Protein AF-A0A915EAA8-F1 (afdb_monomer)

Sequence (167 aa):
MNTFEVAILPIHIPSGNVWPLGLSIYERNGVVLYYDSYANHMSDYVHSYIESAINNITAGAHQNPVIIEVSENDLNIQTDGVNCGFHVVLNAESYLLNNGVTFLDHFNIDTERARILEILSGYLPNRNVQYIPRLYEDNDVIDSHPNNVEKPSFLPQLGAKESQEIH

Foldseek 3Di:
DDDDQKDKDWDFDDDPPATFIKIWIDGPVLAIEIGGLQLDDDDPVRVVVVLVVCCVNVVNPRNDRHYDYDGPVQHNHDPDRPCRVVSSVQQVVCCVPPVHRRDDPPDDSVVSVVVVVVVVCVVVPPDPPPPPDPPPPPPPPPDDDDDDDDDDDDDDPDDDDDDDDDD

pLDDT: mean 74.98, std 23.29, range [30.5, 96.81]

Nearest PDB structures (foldseek):
  4lid-assembly1_B  TM=3.517E-01  e=1.745E+00  Sulfolobus spindle-shaped virus 1
  5gkj-assembly1_B  TM=3.741E-01  e=3.995E+00  Thermococcus kodakarensis KOD1
  5g3q-assembly1_A  TM=2.419E-01  e=4.836E+00  Homo sapiens

Secondary structure (DSSP, 8-state):
----SEEEEEEE--BTTB--EEEEEEETTSEEEEE-TT-PPPPHHHHHHHHHHHHHHTTTTTSS-EEEEPPGGGS----SSS-HHHHHHHHHHHHHHTTT--PPTT--HHHHHHHHHHHHHHHSTT-----------------------PPP---------------

Mean predicted aligned error: 13.0 Å

InterPro domains:
  IPR003653 Ulp1 protease family, C-terminal catalytic domain [PF02902] (6-115)
  IPR038765 Papain-like cysteine peptidase superfamily [SSF54001] (8-121)

Organism: NCBI:txid166011

Structure (mmCIF, N/CA/C/O backbone):
data_AF-A0A915EAA8-F1
#
_entry.id   AF-A0A915EAA8-F1
#
loop_
_atom_site.group_PDB
_atom_site.id
_atom_site.type_symbol
_atom_site.label_atom_id
_atom_site.label_alt_id
_atom_site.label_comp_id
_atom_site.label_asym_id
_atom_site.label_entity_id
_atom_site.label_seq_id
_atom_site.pdbx_PDB_ins_code
_atom_site.Cartn_x
_atom_site.Cartn_y
_atom_site.Cartn_z
_atom_site.occupancy
_atom_site.B_iso_or_equiv
_atom_site.auth_seq_id
_atom_site.auth_comp_id
_atom_site.auth_asym_id
_atom_site.auth_atom_id
_atom_site.pdbx_PDB_model_num
ATOM 1 N N . MET A 1 1 ? -22.590 11.632 9.817 1.00 53.22 1 MET A N 1
ATOM 2 C CA . MET A 1 1 ? -21.714 10.473 10.092 1.00 53.22 1 MET A CA 1
ATOM 3 C C . MET A 1 1 ? -21.180 9.998 8.758 1.00 53.22 1 MET A C 1
ATOM 5 O O . MET A 1 1 ? -21.987 9.827 7.853 1.00 53.22 1 MET A O 1
ATOM 9 N N . ASN A 1 2 ? -19.862 9.879 8.609 1.00 57.34 2 ASN A N 1
ATOM 10 C CA . ASN A 1 2 ? -19.259 9.444 7.350 1.00 57.34 2 ASN A CA 1
ATOM 11 C C . ASN A 1 2 ? -19.582 7.960 7.103 1.00 57.34 2 ASN A C 1
ATOM 13 O O . ASN A 1 2 ? -19.504 7.147 8.020 1.00 57.34 2 ASN A O 1
ATOM 17 N N . THR A 1 3 ? -20.019 7.624 5.887 1.00 76.06 3 THR A N 1
ATOM 18 C CA . THR A 1 3 ? -20.659 6.339 5.541 1.00 76.06 3 THR A CA 1
ATOM 19 C C . THR A 1 3 ? -19.749 5.369 4.780 1.00 76.06 3 THR A C 1
ATOM 21 O O . THR A 1 3 ? -20.248 4.469 4.112 1.00 76.06 3 THR A O 1
ATOM 24 N N . PHE A 1 4 ? -18.423 5.498 4.871 1.00 84.69 4 PHE A N 1
ATOM 25 C CA . PHE A 1 4 ? -17.483 4.620 4.155 1.00 84.69 4 PHE A CA 1
ATOM 26 C C . PHE A 1 4 ? -17.131 3.367 4.974 1.00 84.69 4 PHE A C 1
ATOM 28 O O . PHE A 1 4 ? -17.093 3.425 6.206 1.00 84.69 4 PHE A O 1
ATOM 35 N N . GLU A 1 5 ? -16.946 2.223 4.319 1.00 86.94 5 GLU A N 1
ATOM 36 C CA . GLU A 1 5 ? -16.491 0.975 4.962 1.00 86.94 5 GLU A CA 1
ATOM 37 C C . GLU A 1 5 ? -14.966 0.928 5.073 1.00 86.94 5 GLU A C 1
ATOM 39 O O . GLU A 1 5 ? -14.430 0.474 6.083 1.00 86.94 5 GLU A O 1
ATOM 44 N N . VAL A 1 6 ? -14.296 1.474 4.057 1.00 92.44 6 VAL A N 1
ATOM 45 C CA . VAL A 1 6 ? -12.844 1.543 3.930 1.00 92.44 6 VAL A CA 1
ATOM 46 C C . VAL A 1 6 ? -12.448 2.942 3.456 1.00 92.44 6 VAL A C 1
ATOM 48 O O . VAL A 1 6 ? -13.144 3.533 2.626 1.00 92.44 6 VAL A O 1
ATOM 51 N N . ALA A 1 7 ? -11.343 3.476 3.974 1.00 92.94 7 ALA A N 1
ATOM 52 C CA . ALA A 1 7 ? -10.686 4.672 3.454 1.00 92.94 7 ALA A CA 1
ATOM 53 C C . ALA A 1 7 ? -9.267 4.328 2.985 1.00 92.94 7 ALA A C 1
ATOM 55 O O . ALA A 1 7 ? -8.496 3.715 3.718 1.00 92.94 7 ALA A O 1
ATOM 56 N N . ILE A 1 8 ? -8.930 4.739 1.762 1.00 94.94 8 ILE A N 1
ATOM 57 C CA . ILE A 1 8 ? -7.633 4.490 1.123 1.00 94.94 8 ILE A CA 1
ATOM 58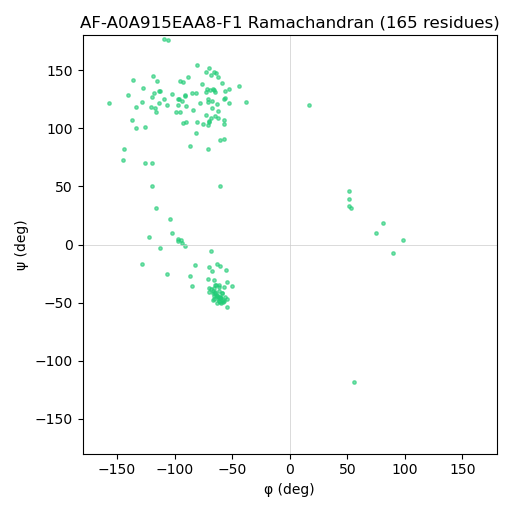 C C . ILE A 1 8 ? -6.854 5.802 1.120 1.00 94.94 8 ILE A C 1
ATOM 60 O O . ILE A 1 8 ? -7.318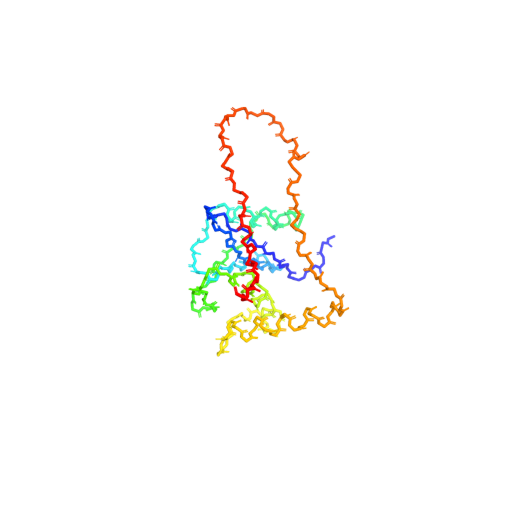 6.802 0.571 1.00 94.94 8 ILE A O 1
ATOM 64 N N . LEU A 1 9 ? -5.688 5.799 1.756 1.00 93.94 9 LEU A N 1
ATOM 65 C CA . LEU A 1 9 ? -4.892 6.984 2.041 1.00 93.94 9 LEU A CA 1
ATOM 66 C C . LEU A 1 9 ? -3.473 6.781 1.500 1.00 93.94 9 LEU A C 1
ATOM 68 O O . LEU A 1 9 ? -2.678 6.090 2.133 1.00 93.94 9 LEU A O 1
ATOM 72 N N . PRO A 1 10 ? -3.122 7.350 0.335 1.00 93.31 10 PRO A N 1
ATOM 73 C CA . PRO A 1 10 ? -1.729 7.392 -0.086 1.00 93.31 10 PRO A CA 1
ATOM 74 C C . PRO A 1 10 ? -0.937 8.266 0.890 1.00 93.31 10 PRO A C 1
ATOM 76 O O . PRO A 1 10 ? -1.347 9.384 1.209 1.00 93.31 10 PRO A O 1
ATOM 79 N N . ILE A 1 11 ? 0.196 7.754 1.359 1.00 90.44 11 ILE A N 1
ATOM 80 C CA . ILE A 1 11 ? 1.049 8.418 2.339 1.00 90.44 11 ILE A CA 1
ATOM 81 C C . ILE A 1 11 ? 2.360 8.803 1.680 1.00 90.44 11 ILE A C 1
ATOM 83 O O . ILE A 1 11 ? 3.016 7.997 1.027 1.00 90.44 11 ILE A O 1
ATOM 87 N N . HIS A 1 12 ? 2.761 10.046 1.886 1.00 85.56 12 HIS A N 1
ATOM 88 C CA . HIS A 1 12 ? 4.064 10.518 1.468 1.00 85.56 12 HIS A CA 1
ATOM 89 C C . HIS A 1 12 ? 5.074 10.300 2.594 1.00 85.56 12 HIS A C 1
ATOM 91 O O . HIS A 1 12 ? 4.908 10.847 3.685 1.00 85.56 12 HIS A O 1
ATOM 97 N N . ILE A 1 13 ? 6.107 9.499 2.336 1.00 82.88 13 ILE A N 1
ATOM 98 C CA . ILE A 1 13 ? 7.123 9.140 3.325 1.00 82.88 13 ILE A CA 1
ATOM 99 C C . ILE A 1 13 ? 8.310 10.102 3.152 1.00 82.88 13 ILE A C 1
ATOM 101 O O . ILE A 1 13 ? 8.975 10.070 2.114 1.00 82.88 13 ILE A O 1
ATOM 105 N N . PRO A 1 14 ? 8.611 10.976 4.128 1.00 73.44 14 PRO A N 1
ATOM 106 C CA . PRO A 1 14 ? 9.747 11.886 4.012 1.00 73.44 14 PRO A CA 1
ATOM 107 C C . PRO A 1 14 ? 11.066 11.100 4.051 1.00 73.44 14 PRO A C 1
ATOM 109 O O . PRO A 1 14 ? 11.371 10.472 5.063 1.00 73.44 14 PRO A O 1
ATOM 112 N N . SER A 1 15 ? 11.864 11.136 2.977 1.00 67.00 15 SER A N 1
ATOM 113 C CA . SER A 1 15 ? 13.146 10.412 2.910 1.00 67.00 15 SER A CA 1
ATOM 114 C C . SER A 1 15 ? 14.226 11.166 2.118 1.00 67.00 15 SER A C 1
ATOM 116 O O . SER A 1 15 ? 14.617 10.805 1.008 1.00 67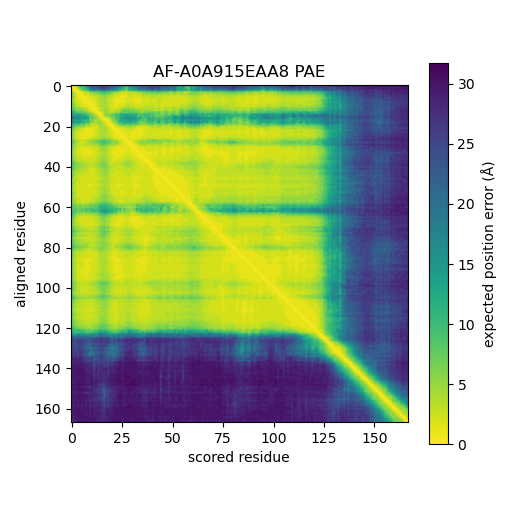.00 15 SER A O 1
ATOM 118 N N . GLY A 1 16 ? 14.766 12.241 2.697 1.00 70.69 16 GLY A N 1
ATOM 119 C CA . GLY A 1 16 ? 15.870 12.990 2.083 1.00 70.69 16 GLY A CA 1
ATOM 120 C C . GLY A 1 16 ? 15.538 13.476 0.663 1.00 70.69 16 GLY A C 1
ATOM 121 O O . GLY A 1 16 ? 14.614 14.261 0.484 1.00 70.69 16 GLY A O 1
ATOM 122 N N . ASN A 1 17 ? 16.296 13.013 -0.340 1.00 60.47 17 ASN A N 1
ATOM 123 C CA . ASN A 1 17 ? 16.106 13.377 -1.756 1.00 60.47 17 ASN A CA 1
ATOM 124 C C . ASN A 1 17 ? 15.164 12.433 -2.524 1.00 60.47 17 ASN A C 1
ATOM 126 O O . ASN A 1 17 ? 14.958 12.622 -3.724 1.00 60.47 17 ASN A O 1
ATOM 130 N N . VAL A 1 18 ? 14.638 11.397 -1.869 1.00 62.97 18 VAL A N 1
ATOM 131 C CA . VAL A 1 18 ? 13.693 10.445 -2.454 1.00 62.97 18 VAL A CA 1
ATOM 132 C C . VAL A 1 18 ? 12.371 10.584 -1.712 1.00 62.97 18 VAL A C 1
ATOM 134 O O . VAL A 1 18 ? 12.325 10.757 -0.499 1.00 62.97 18 VAL A O 1
ATOM 137 N N . TRP A 1 19 ? 11.275 10.510 -2.451 1.00 66.75 19 TRP A N 1
ATOM 138 C CA . TRP A 1 19 ? 9.941 10.732 -1.908 1.00 66.75 19 TRP A CA 1
ATOM 139 C C . TRP A 1 19 ? 9.096 9.470 -2.096 1.00 66.75 19 TRP A C 1
ATOM 141 O O . TRP A 1 19 ? 8.237 9.442 -2.981 1.00 66.75 19 TRP A O 1
ATOM 151 N N . PRO A 1 20 ? 9.395 8.381 -1.359 1.00 81.50 20 PRO A N 1
ATOM 152 C CA . PRO A 1 20 ? 8.630 7.155 -1.483 1.00 81.50 20 PRO A CA 1
ATOM 153 C C . PRO A 1 20 ? 7.173 7.382 -1.076 1.00 81.50 20 PRO A C 1
ATOM 155 O O . PRO A 1 20 ? 6.859 8.154 -0.165 1.00 81.50 20 PRO A O 1
ATOM 158 N N . LEU A 1 21 ? 6.278 6.698 -1.780 1.00 86.88 21 LEU A N 1
ATOM 159 C CA . LEU A 1 21 ? 4.864 6.647 -1.450 1.00 86.88 21 LEU A CA 1
ATOM 160 C C . LEU A 1 21 ? 4.562 5.317 -0.763 1.00 86.88 21 LEU A C 1
ATOM 162 O O . LEU A 1 21 ? 4.910 4.260 -1.284 1.00 86.88 21 LEU A O 1
ATOM 166 N N . GLY A 1 22 ? 3.898 5.395 0.384 1.00 92.38 22 GLY A N 1
ATOM 167 C CA . GLY A 1 22 ? 3.256 4.272 1.053 1.00 92.38 22 GLY A CA 1
ATOM 168 C C . GLY A 1 22 ? 1.739 4.337 0.896 1.00 92.38 22 GLY A C 1
ATOM 169 O O . GLY A 1 22 ? 1.181 5.299 0.357 1.00 92.38 22 GLY A O 1
ATOM 170 N N . LEU A 1 23 ? 1.054 3.315 1.392 1.00 96.50 23 LEU A N 1
ATOM 171 C CA . LEU A 1 23 ? -0.400 3.260 1.433 1.00 96.50 23 LEU A CA 1
ATOM 172 C C . LEU A 1 23 ? -0.871 2.938 2.847 1.00 96.50 23 LEU A C 1
ATOM 174 O O . LEU A 1 23 ? -0.385 2.001 3.467 1.00 96.50 23 LEU A O 1
ATOM 178 N N . SER A 1 24 ? -1.878 3.662 3.319 1.00 96.50 24 SER A N 1
ATOM 179 C CA . SER A 1 24 ? -2.662 3.282 4.488 1.00 96.50 24 SER A CA 1
ATOM 180 C C . SER A 1 24 ? -4.087 2.954 4.077 1.00 96.50 24 SER A C 1
ATOM 182 O O . SER A 1 24 ? -4.731 3.723 3.362 1.00 96.50 24 SER A O 1
ATOM 184 N N . ILE A 1 25 ? -4.596 1.823 4.550 1.00 96.31 25 ILE A N 1
ATOM 185 C CA . ILE A 1 25 ? -5.987 1.414 4.366 1.00 96.31 25 ILE A CA 1
ATOM 186 C C . ILE A 1 25 ? -6.632 1.350 5.741 1.00 96.31 25 ILE A C 1
ATOM 188 O O . ILE A 1 25 ? -6.243 0.539 6.575 1.00 96.31 25 ILE A O 1
ATOM 192 N N . TYR A 1 26 ? -7.599 2.228 5.984 1.00 94.88 26 TYR A N 1
ATOM 193 C CA . TYR A 1 26 ? -8.376 2.246 7.214 1.00 94.88 26 TYR A CA 1
ATOM 194 C C . TYR A 1 26 ? -9.690 1.503 7.031 1.00 94.88 26 TYR A C 1
ATOM 196 O O . TYR A 1 26 ? -10.494 1.852 6.166 1.00 94.88 26 TYR A O 1
ATOM 204 N N . GLU A 1 27 ? -9.922 0.525 7.893 1.00 92.31 27 GLU A N 1
ATOM 205 C CA . GLU A 1 27 ? -11.167 -0.214 8.011 1.00 92.31 27 GLU A CA 1
ATOM 206 C C . GLU A 1 27 ? -12.043 0.402 9.109 1.00 92.31 27 GLU A C 1
ATOM 208 O O . GLU A 1 27 ? -11.574 0.766 10.189 1.00 92.31 27 GLU A O 1
ATOM 213 N N . ARG A 1 28 ? -13.361 0.471 8.883 1.00 84.62 28 ARG A N 1
ATOM 214 C CA . ARG A 1 28 ? -14.320 1.038 9.856 1.00 84.62 28 ARG A CA 1
ATOM 215 C C . ARG A 1 28 ? -14.260 0.380 11.248 1.00 84.62 28 ARG A C 1
ATOM 217 O O . ARG A 1 28 ? -14.686 0.979 12.231 1.00 84.62 28 ARG A O 1
ATOM 224 N N . ASN A 1 29 ? -13.748 -0.844 11.352 1.00 85.00 29 ASN A N 1
ATOM 225 C CA . ASN A 1 29 ? -13.549 -1.543 12.627 1.00 85.00 29 ASN A CA 1
ATOM 226 C C . ASN A 1 29 ? -12.455 -0.908 13.519 1.00 85.00 29 ASN A C 1
ATOM 228 O O . ASN A 1 29 ? -12.303 -1.335 14.661 1.00 85.00 29 ASN A O 1
ATOM 232 N N . GLY A 1 30 ? -11.729 0.111 13.041 1.00 87.81 30 GLY A N 1
ATOM 233 C CA . GLY A 1 30 ? -10.666 0.775 13.795 1.00 87.81 30 GLY A CA 1
ATOM 234 C C . GLY A 1 30 ? -9.255 0.288 13.461 1.00 87.81 30 GLY A C 1
ATOM 235 O O . GLY A 1 30 ? -8.312 0.742 14.107 1.00 87.81 30 GLY A O 1
ATOM 236 N N . VAL A 1 31 ? -9.101 -0.614 12.490 1.00 93.50 31 VAL A N 1
ATOM 237 C CA . VAL A 1 31 ? -7.803 -1.132 12.044 1.00 93.50 31 VAL A CA 1
ATOM 238 C C . VAL A 1 31 ? -7.282 -0.299 10.878 1.00 93.50 31 VAL A C 1
ATOM 240 O O . VAL A 1 31 ? -8.034 0.090 9.985 1.00 93.50 31 VAL A O 1
ATOM 243 N N . VAL A 1 32 ? -5.980 -0.027 10.881 1.00 96.12 32 VAL A N 1
ATOM 244 C CA . VAL A 1 32 ? -5.260 0.543 9.744 1.00 96.12 32 VAL A CA 1
ATOM 245 C C . VAL A 1 32 ? -4.170 -0.423 9.317 1.00 96.12 32 VAL A C 1
ATOM 247 O O . VAL A 1 32 ? -3.327 -0.803 10.123 1.00 96.12 32 VAL A O 1
ATOM 250 N N . LEU A 1 33 ? -4.151 -0.767 8.037 1.00 96.75 33 LEU A N 1
ATOM 251 C CA . LEU A 1 33 ? -3.064 -1.508 7.410 1.00 96.75 33 LEU A CA 1
ATOM 252 C C . LEU A 1 33 ? -2.129 -0.516 6.715 1.00 96.75 33 LEU A C 1
ATOM 254 O O . LEU A 1 33 ? -2.589 0.298 5.911 1.00 96.75 33 LEU A O 1
ATOM 258 N N . TYR A 1 34 ? -0.839 -0.559 7.038 1.00 96.81 34 TYR A N 1
ATOM 259 C CA . TYR A 1 34 ? 0.196 0.276 6.434 1.00 96.81 34 TYR A CA 1
ATOM 260 C C . TYR A 1 34 ? 1.107 -0.556 5.532 1.00 96.81 34 TYR A C 1
ATOM 262 O O . TYR A 1 34 ? 1.699 -1.545 5.962 1.00 96.81 34 TYR A O 1
ATOM 270 N N . TYR A 1 35 ? 1.230 -0.117 4.285 1.00 95.75 35 TYR A N 1
ATOM 271 C CA . TYR A 1 35 ? 2.004 -0.753 3.234 1.00 95.75 35 TYR A CA 1
ATOM 272 C C . TYR A 1 35 ? 3.127 0.192 2.792 1.00 95.75 35 TYR A C 1
ATOM 274 O O . TYR A 1 35 ? 2.861 1.260 2.234 1.00 95.75 35 TYR A O 1
ATOM 282 N N . ASP A 1 36 ? 4.374 -0.229 2.978 1.00 94.12 36 ASP A N 1
ATOM 283 C CA . ASP A 1 36 ? 5.553 0.355 2.334 1.00 94.12 36 ASP A CA 1
ATOM 284 C C . ASP A 1 36 ? 6.128 -0.691 1.377 1.00 94.12 36 ASP A C 1
ATOM 286 O O . ASP A 1 36 ? 6.480 -1.792 1.795 1.00 94.12 36 ASP A O 1
ATOM 290 N N . SER A 1 37 ? 6.231 -0.366 0.088 1.00 92.25 37 SER A N 1
ATOM 291 C CA . SER A 1 37 ? 6.746 -1.292 -0.924 1.00 92.25 37 SER A CA 1
ATOM 292 C C . SER A 1 37 ? 8.209 -1.686 -0.705 1.00 92.25 37 SER A C 1
ATOM 294 O O . SER A 1 37 ? 8.652 -2.675 -1.275 1.00 92.25 37 SER A O 1
ATOM 296 N N . TYR A 1 38 ? 8.961 -0.948 0.110 1.00 91.69 38 TYR A N 1
ATOM 297 C CA . TYR A 1 38 ? 10.321 -1.306 0.514 1.00 91.69 38 TYR A CA 1
ATOM 298 C C . TYR A 1 38 ? 10.386 -2.080 1.839 1.00 91.69 38 TYR A C 1
ATOM 300 O O . TYR A 1 38 ? 11.485 -2.381 2.296 1.00 91.69 38 TYR A O 1
ATOM 308 N N . ALA A 1 39 ? 9.241 -2.366 2.469 1.00 90.69 39 ALA A N 1
ATOM 309 C CA . ALA A 1 39 ? 9.148 -2.993 3.789 1.00 90.69 39 ALA A CA 1
ATOM 310 C C . ALA A 1 39 ? 9.998 -2.296 4.871 1.00 90.69 39 ALA A C 1
ATOM 312 O O . ALA A 1 39 ? 10.513 -2.943 5.785 1.00 90.69 39 ALA A O 1
ATOM 313 N N . ASN A 1 40 ? 10.156 -0.969 4.788 1.00 88.25 40 ASN A N 1
ATOM 314 C CA . ASN A 1 40 ? 10.774 -0.236 5.886 1.00 88.25 40 ASN A CA 1
ATOM 315 C C . ASN A 1 40 ? 9.808 -0.164 7.064 1.00 88.25 40 ASN A C 1
ATOM 317 O O . ASN A 1 40 ? 8.594 -0.035 6.889 1.00 88.25 40 ASN A O 1
ATOM 321 N N . HIS A 1 41 ? 10.378 -0.139 8.264 1.00 88.50 41 HIS A N 1
ATOM 322 C CA . HIS A 1 41 ? 9.618 0.203 9.454 1.00 88.50 41 HIS A CA 1
ATOM 323 C C . HIS A 1 41 ? 9.010 1.596 9.334 1.00 88.50 41 HIS A C 1
ATOM 325 O O . HIS A 1 41 ? 9.651 2.545 8.862 1.00 88.50 41 HIS A O 1
ATOM 331 N N . MET A 1 42 ? 7.769 1.717 9.791 1.00 91.56 42 MET A N 1
ATOM 332 C CA . MET A 1 42 ? 7.066 2.984 9.811 1.00 91.56 42 MET A CA 1
ATOM 333 C C . MET A 1 42 ? 7.754 3.927 10.800 1.00 91.56 42 MET A C 1
ATOM 335 O O . MET A 1 42 ? 8.082 3.561 11.927 1.00 91.56 42 MET A O 1
ATOM 339 N N . SER A 1 43 ? 7.972 5.172 10.382 1.00 90.62 43 SER A N 1
ATOM 340 C CA . SER A 1 43 ? 8.484 6.202 11.288 1.00 90.62 43 SER A CA 1
ATOM 341 C C . SER A 1 43 ? 7.370 6.781 12.162 1.00 90.62 43 SER A C 1
ATOM 343 O O . SER A 1 43 ? 6.215 6.852 11.737 1.00 90.62 43 SER A O 1
ATOM 345 N N . ASP A 1 44 ? 7.728 7.310 13.335 1.00 91.00 44 ASP A N 1
ATOM 346 C CA . ASP A 1 44 ? 6.794 8.015 14.231 1.00 91.00 44 ASP A CA 1
ATOM 347 C C . ASP A 1 44 ? 6.062 9.173 13.532 1.00 91.00 44 ASP A C 1
ATOM 349 O O . ASP A 1 44 ? 4.904 9.473 13.832 1.00 91.00 44 ASP A O 1
ATOM 353 N N . TYR A 1 45 ? 6.730 9.819 12.569 1.00 89.25 45 TYR A N 1
ATOM 354 C CA . TYR A 1 45 ? 6.132 10.866 11.744 1.00 89.25 45 TYR A CA 1
ATOM 355 C C . TYR A 1 45 ? 4.980 10.318 10.896 1.00 89.25 45 TYR A C 1
ATOM 357 O O . TYR A 1 45 ? 3.884 10.877 10.907 1.00 89.25 45 TYR A O 1
ATOM 365 N N . VAL A 1 46 ? 5.220 9.214 10.181 1.00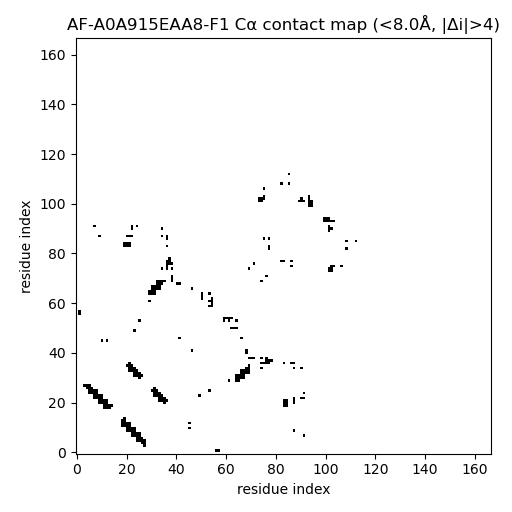 91.06 46 VAL A N 1
ATOM 366 C CA . VAL A 1 46 ? 4.201 8.564 9.348 1.00 91.06 46 VAL A CA 1
ATOM 367 C C . VAL A 1 46 ? 3.053 8.055 10.217 1.00 91.06 46 VAL A C 1
ATOM 369 O O . VAL A 1 46 ? 1.895 8.315 9.893 1.00 91.06 46 VAL A O 1
ATOM 372 N N . HIS A 1 47 ? 3.364 7.430 11.355 1.00 93.12 47 HIS A N 1
ATOM 373 C CA . HIS A 1 47 ? 2.367 6.975 12.324 1.00 93.12 47 HIS A CA 1
ATOM 374 C C . HIS A 1 47 ? 1.446 8.122 12.767 1.00 93.12 47 HIS A C 1
ATOM 376 O O . HIS A 1 47 ? 0.228 8.047 12.606 1.00 93.12 47 HIS A O 1
ATOM 382 N N . SER A 1 48 ? 2.029 9.228 13.239 1.00 91.19 48 SER A N 1
ATOM 383 C CA . SER A 1 48 ? 1.278 10.403 13.705 1.00 91.19 48 SER A CA 1
ATOM 384 C C . SER A 1 48 ? 0.420 11.026 12.597 1.00 91.19 48 SER A C 1
ATOM 386 O O . SER A 1 48 ? -0.690 11.506 12.845 1.00 91.19 48 SER A O 1
ATOM 388 N N . TYR A 1 49 ? 0.919 11.023 11.356 1.00 91.31 49 TYR A N 1
ATOM 389 C CA . TYR A 1 49 ? 0.184 11.532 10.202 1.00 91.31 49 TYR A CA 1
ATOM 390 C C . TYR A 1 49 ? -1.052 10.680 9.897 1.00 91.31 49 TYR A C 1
ATOM 392 O O . TYR A 1 49 ? -2.140 11.222 9.688 1.00 91.31 49 TYR A O 1
ATOM 400 N N . ILE A 1 50 ? -0.904 9.353 9.925 1.00 93.44 50 ILE A N 1
ATOM 401 C CA . ILE A 1 50 ? -2.008 8.410 9.736 1.00 93.44 50 ILE A CA 1
ATOM 402 C C . ILE A 1 50 ? -3.060 8.608 10.831 1.00 93.44 50 ILE A C 1
ATOM 404 O O . ILE A 1 50 ? -4.233 8.794 10.511 1.00 93.44 50 ILE A O 1
ATOM 408 N N . GLU A 1 51 ? -2.664 8.647 12.106 1.00 92.50 51 GLU A N 1
ATOM 409 C CA . GLU A 1 51 ? -3.596 8.878 13.219 1.00 92.50 51 GLU A CA 1
ATOM 410 C C . GLU A 1 51 ? -4.373 10.187 13.055 1.00 92.50 51 GLU A C 1
ATOM 412 O O . GLU A 1 51 ? -5.595 10.216 13.212 1.00 92.50 51 GLU A O 1
ATOM 417 N N . SER A 1 52 ? -3.687 11.271 12.683 1.00 91.31 52 SER A N 1
ATOM 418 C CA . SER A 1 52 ? -4.324 12.562 12.417 1.00 91.31 52 SER A CA 1
ATOM 419 C C . SER A 1 52 ? -5.333 12.475 11.267 1.00 91.31 52 SER A C 1
ATOM 421 O O . SER A 1 52 ? -6.466 12.948 11.392 1.00 91.31 52 SER A O 1
ATOM 423 N N . ALA A 1 53 ? -4.968 11.817 10.162 1.00 91.50 53 ALA A N 1
ATOM 424 C CA . ALA A 1 53 ? -5.854 11.622 9.020 1.00 91.50 53 ALA A CA 1
ATOM 425 C C . ALA A 1 53 ? -7.111 10.824 9.403 1.00 91.50 53 ALA A C 1
ATOM 427 O O . ALA A 1 53 ? -8.225 11.245 9.081 1.00 91.50 53 ALA A O 1
ATOM 428 N N . ILE A 1 54 ? -6.963 9.723 10.147 1.00 91.62 54 ILE A N 1
ATOM 429 C CA . ILE A 1 54 ? -8.101 8.914 10.608 1.00 91.62 54 ILE A CA 1
ATOM 430 C C . ILE A 1 54 ? -8.975 9.700 11.576 1.00 91.62 54 ILE A C 1
ATOM 432 O O . ILE A 1 54 ? -10.200 9.687 11.441 1.00 91.62 54 ILE A O 1
ATOM 436 N N . ASN A 1 55 ? -8.380 10.448 12.499 1.00 89.62 55 ASN A N 1
ATOM 437 C CA . ASN A 1 55 ? -9.123 11.307 13.413 1.00 89.62 55 ASN A CA 1
ATOM 438 C C . ASN A 1 55 ? -9.963 12.349 12.673 1.00 89.62 55 ASN A C 1
ATOM 440 O O . ASN A 1 55 ? -11.138 12.534 12.997 1.00 89.62 55 ASN A O 1
ATOM 444 N N . ASN A 1 56 ? -9.412 12.962 11.628 1.00 88.94 56 ASN A N 1
ATOM 445 C CA . ASN A 1 56 ? -10.142 13.917 10.799 1.00 88.94 56 ASN A CA 1
ATOM 446 C C . ASN A 1 56 ? -11.291 13.246 10.033 1.00 88.94 56 ASN A C 1
ATOM 448 O O . ASN A 1 56 ? -12.424 13.729 10.047 1.00 88.94 56 ASN A O 1
ATOM 452 N N . ILE A 1 57 ? -11.029 12.100 9.403 1.00 88.25 57 ILE A N 1
ATOM 453 C CA . ILE A 1 57 ? -12.014 11.397 8.572 1.00 88.25 57 ILE A CA 1
ATOM 454 C C . ILE A 1 57 ? -13.121 10.759 9.425 1.00 88.25 57 ILE A C 1
ATOM 456 O O . ILE A 1 57 ? -14.264 10.644 8.980 1.00 88.25 57 ILE A O 1
ATOM 460 N N . THR A 1 58 ? -12.830 10.370 10.662 1.00 86.88 58 THR A N 1
ATOM 461 C CA . THR A 1 58 ? -13.805 9.754 11.577 1.00 86.88 58 THR A CA 1
ATOM 462 C C . THR A 1 58 ? -14.480 10.762 12.508 1.00 86.88 58 THR A C 1
ATOM 464 O O . THR A 1 58 ? -15.277 10.364 13.357 1.00 86.88 58 THR A O 1
ATOM 467 N N . ALA A 1 59 ? -14.193 12.062 12.356 1.00 85.00 59 ALA A N 1
ATOM 468 C CA . ALA A 1 59 ? -14.643 13.120 13.263 1.00 85.00 59 ALA A CA 1
ATOM 469 C C . ALA A 1 59 ? -14.319 12.816 14.742 1.00 85.00 59 ALA A C 1
ATOM 471 O O . ALA A 1 59 ? -15.126 13.065 15.637 1.00 85.00 59 ALA A O 1
ATOM 472 N N . GLY A 1 60 ? -13.142 12.236 14.988 1.00 77.62 60 GLY A N 1
ATOM 473 C CA . GLY A 1 60 ? -12.649 11.886 16.318 1.00 77.62 60 GLY A CA 1
ATOM 474 C C . GLY A 1 60 ? -13.298 10.653 16.951 1.00 77.62 60 GLY A C 1
ATOM 475 O O . GLY A 1 60 ? -13.066 10.406 18.131 1.00 77.62 60 GLY A O 1
ATOM 476 N N . ALA A 1 61 ? -14.093 9.867 16.216 1.00 78.12 61 ALA A N 1
ATOM 477 C CA . ALA A 1 61 ? -14.688 8.638 16.749 1.00 78.12 61 ALA A CA 1
ATOM 478 C C . ALA A 1 61 ? -13.647 7.539 17.045 1.00 78.12 61 ALA A C 1
ATOM 480 O O . ALA A 1 61 ? -13.899 6.668 17.874 1.00 78.12 61 ALA A O 1
ATOM 481 N N . HIS A 1 62 ? -12.476 7.594 16.401 1.00 74.75 62 HIS A N 1
ATOM 482 C CA . HIS A 1 62 ? -11.405 6.607 16.546 1.00 74.75 62 HIS A CA 1
ATOM 483 C C . HIS A 1 62 ? -10.079 7.273 16.922 1.00 74.75 62 HIS A C 1
ATOM 485 O O . HIS A 1 62 ? -9.153 7.296 16.123 1.00 74.75 62 HIS A O 1
ATOM 491 N N . GLN A 1 63 ? -9.994 7.782 18.158 1.00 71.00 63 GLN A N 1
ATOM 492 C CA . GLN A 1 63 ? -8.832 8.544 18.645 1.00 71.00 63 GLN A CA 1
ATOM 493 C C . GLN A 1 63 ? -7.504 7.782 18.641 1.00 71.00 63 GLN A C 1
ATOM 495 O O . GLN A 1 63 ? -6.466 8.428 18.651 1.00 71.00 63 GLN A O 1
ATOM 500 N N . ASN A 1 64 ? -7.538 6.448 18.585 1.00 81.06 64 ASN A N 1
ATOM 501 C CA . ASN A 1 64 ? -6.355 5.591 18.551 1.00 81.06 64 ASN A CA 1
ATOM 502 C C . ASN A 1 64 ? -6.639 4.379 17.642 1.00 81.06 64 ASN A C 1
ATOM 504 O O . ASN A 1 64 ? -7.088 3.341 18.145 1.00 81.06 64 ASN A O 1
ATOM 508 N N . PRO A 1 65 ? -6.498 4.502 16.311 1.00 89.19 65 PRO A N 1
ATOM 509 C CA . PRO A 1 65 ? -6.617 3.349 15.430 1.00 89.19 65 PRO A CA 1
ATOM 510 C C . PRO A 1 65 ? -5.495 2.342 15.715 1.00 89.19 65 PRO A C 1
ATOM 512 O O . PRO A 1 65 ?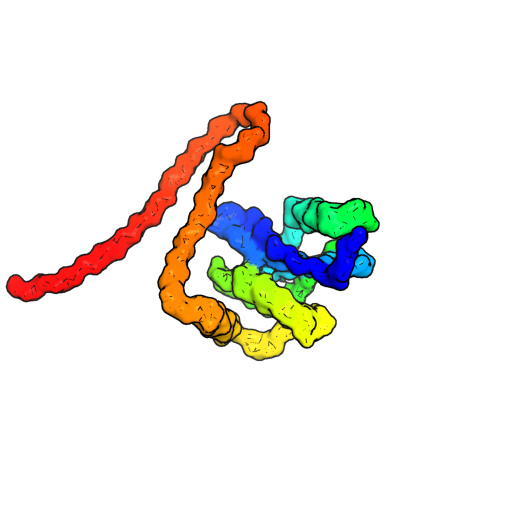 -4.378 2.717 16.062 1.00 89.19 65 PRO A O 1
ATOM 515 N N . VAL A 1 66 ? -5.777 1.052 15.542 1.00 93.19 66 VAL A N 1
ATOM 516 C CA . VAL A 1 66 ? -4.739 0.016 15.612 1.00 93.19 66 VAL A CA 1
ATOM 517 C C . VAL A 1 66 ? -4.018 -0.005 14.271 1.00 93.19 66 VAL A C 1
ATOM 519 O O . VAL A 1 66 ? -4.585 -0.477 13.287 1.00 93.19 66 VAL A O 1
ATOM 522 N N . ILE A 1 67 ? -2.794 0.520 14.226 1.00 95.50 67 ILE A N 1
ATOM 523 C CA . ILE A 1 67 ? -1.978 0.533 13.008 1.00 95.50 67 ILE A CA 1
ATOM 524 C C . ILE A 1 67 ? -1.117 -0.730 12.951 1.00 95.50 67 ILE A C 1
ATOM 526 O O . ILE A 1 67 ? -0.414 -1.064 13.904 1.00 95.50 67 ILE A O 1
ATOM 530 N N . ILE A 1 68 ? -1.189 -1.432 11.826 1.00 95.44 68 ILE A N 1
ATOM 531 C CA . ILE A 1 68 ? -0.480 -2.679 11.556 1.00 95.44 68 ILE A CA 1
ATOM 532 C C . ILE A 1 68 ? 0.404 -2.457 10.331 1.00 95.44 68 ILE A C 1
ATOM 534 O O . ILE A 1 68 ? -0.100 -2.183 9.241 1.00 95.44 68 ILE A O 1
ATOM 538 N N . GLU A 1 69 ? 1.718 -2.591 10.504 1.00 95.62 69 GLU A N 1
ATOM 539 C CA . GLU A 1 69 ? 2.653 -2.694 9.380 1.00 95.62 69 GLU A CA 1
ATOM 540 C C . GLU A 1 69 ? 2.466 -4.050 8.701 1.00 95.62 69 GLU A C 1
ATOM 542 O O . GLU A 1 69 ? 2.532 -5.098 9.351 1.00 95.62 69 GLU A O 1
ATOM 547 N N . VAL A 1 70 ? 2.215 -4.037 7.395 1.00 95.06 70 VAL A N 1
ATOM 548 C CA . VAL A 1 70 ? 2.114 -5.274 6.623 1.00 95.06 70 VAL A CA 1
ATOM 549 C C . VAL A 1 70 ? 3.502 -5.892 6.472 1.00 95.06 70 VAL A C 1
ATOM 551 O O . VAL A 1 70 ? 4.477 -5.205 6.174 1.00 95.06 70 VAL A O 1
ATOM 554 N N . SER A 1 71 ? 3.589 -7.201 6.716 1.00 91.56 71 SER A N 1
ATOM 555 C CA . SER A 1 71 ? 4.850 -7.941 6.677 1.00 91.56 71 SER A CA 1
ATOM 556 C C . SER A 1 71 ? 5.434 -7.980 5.267 1.00 91.56 71 SER A C 1
ATOM 558 O O . SER A 1 71 ? 4.696 -8.083 4.293 1.00 91.56 71 SER A O 1
ATOM 560 N N . GLU A 1 72 ? 6.765 -8.018 5.162 1.00 91.00 72 GLU A N 1
ATOM 561 C CA . GLU A 1 72 ? 7.484 -8.236 3.898 1.00 91.00 72 GLU A CA 1
ATOM 562 C C . GLU A 1 72 ? 6.966 -9.461 3.119 1.00 91.00 72 GLU A C 1
ATOM 564 O O . GLU A 1 72 ? 6.871 -9.420 1.897 1.00 91.00 72 GLU A O 1
ATOM 569 N N . ASN A 1 73 ? 6.561 -10.529 3.820 1.00 88.94 73 ASN A N 1
ATOM 570 C CA . ASN A 1 73 ? 6.035 -11.751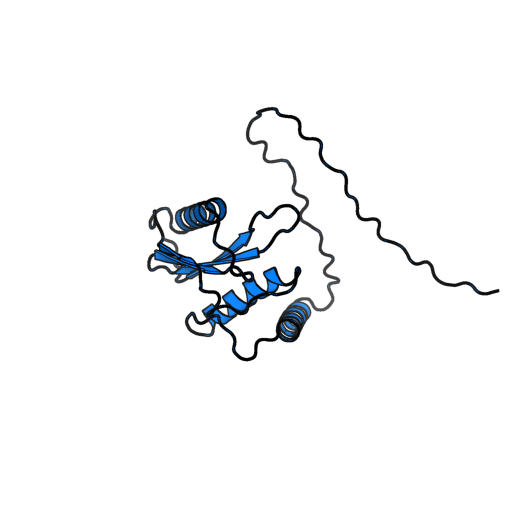 3.196 1.00 88.94 73 ASN A CA 1
ATOM 571 C C . ASN A 1 73 ? 4.654 -11.573 2.549 1.00 88.94 73 ASN A C 1
ATOM 573 O O . ASN A 1 73 ? 4.266 -12.383 1.711 1.00 88.94 73 ASN A O 1
ATOM 577 N N . ASP A 1 74 ? 3.923 -10.534 2.944 1.00 89.12 74 ASP A N 1
ATOM 578 C CA . ASP A 1 74 ? 2.576 -10.230 2.465 1.00 89.12 74 ASP A CA 1
ATOM 579 C C . ASP A 1 74 ? 2.591 -9.084 1.433 1.00 89.12 74 ASP A C 1
ATOM 581 O O . ASP A 1 74 ? 1.540 -8.569 1.050 1.00 89.12 74 ASP A O 1
ATOM 585 N N . LEU A 1 75 ? 3.782 -8.683 0.968 1.00 91.38 75 LEU A N 1
ATOM 586 C CA . LEU A 1 75 ? 3.997 -7.584 0.032 1.00 91.38 75 LEU A CA 1
ATOM 587 C C . LEU A 1 75 ? 4.655 -8.059 -1.263 1.00 91.38 75 LEU A C 1
ATOM 589 O O . LEU A 1 75 ? 5.561 -8.890 -1.280 1.00 91.38 75 LEU A O 1
ATOM 593 N N . ASN A 1 76 ? 4.275 -7.429 -2.372 1.00 93.00 76 ASN A N 1
ATOM 594 C CA . ASN A 1 76 ? 5.112 -7.424 -3.563 1.00 93.00 76 ASN A CA 1
ATOM 595 C C . ASN A 1 76 ? 6.185 -6.336 -3.409 1.00 93.00 76 ASN A C 1
ATOM 597 O O . ASN A 1 76 ? 5.917 -5.160 -3.664 1.00 93.00 76 ASN A O 1
ATOM 601 N N . ILE A 1 77 ? 7.381 -6.729 -2.959 1.00 94.06 77 ILE A N 1
ATOM 602 C CA . ILE A 1 77 ? 8.485 -5.808 -2.650 1.00 94.06 77 ILE A CA 1
ATOM 603 C C . ILE A 1 77 ? 9.011 -5.104 -3.900 1.00 94.06 77 ILE A C 1
ATOM 605 O O . ILE A 1 77 ? 9.280 -5.718 -4.934 1.00 94.06 77 ILE A O 1
ATOM 609 N N . GLN A 1 78 ? 9.185 -3.792 -3.780 1.00 92.75 78 GLN A N 1
ATOM 610 C CA . GLN A 1 78 ? 9.826 -2.955 -4.775 1.00 92.75 78 GLN A CA 1
ATOM 611 C C . GLN A 1 78 ? 11.344 -3.037 -4.636 1.00 92.75 78 GLN A C 1
ATOM 613 O O . GLN A 1 78 ? 11.912 -2.817 -3.568 1.00 92.75 78 GLN A O 1
ATOM 618 N N . THR A 1 79 ? 12.010 -3.276 -5.761 1.00 89.81 79 THR A N 1
ATOM 619 C CA . THR A 1 79 ? 13.476 -3.345 -5.840 1.00 89.81 79 THR A CA 1
ATOM 620 C C . THR A 1 79 ? 14.091 -2.205 -6.655 1.00 89.81 79 THR A C 1
ATOM 622 O O . THR A 1 79 ? 15.311 -2.126 -6.778 1.00 89.81 79 THR A O 1
ATOM 625 N N . ASP A 1 80 ? 13.269 -1.337 -7.248 1.00 86.88 80 ASP A N 1
ATOM 626 C CA . ASP A 1 80 ? 13.692 -0.156 -8.009 1.00 86.88 80 ASP A CA 1
ATOM 627 C C . ASP A 1 80 ? 13.373 1.150 -7.268 1.00 86.88 80 ASP A C 1
ATOM 629 O O . ASP A 1 80 ? 12.786 1.125 -6.197 1.00 86.88 80 ASP A O 1
ATOM 633 N N . GLY A 1 81 ? 13.770 2.301 -7.819 1.00 85.88 81 GLY A N 1
ATOM 634 C CA . GLY A 1 81 ? 13.561 3.618 -7.202 1.00 85.88 81 GLY A CA 1
ATOM 635 C C . GLY A 1 81 ? 12.332 4.397 -7.686 1.00 85.88 81 GLY A C 1
ATOM 636 O O . GLY A 1 81 ? 12.181 5.555 -7.304 1.00 85.88 81 GLY A O 1
ATOM 637 N N . VAL A 1 82 ? 11.502 3.839 -8.575 1.00 87.12 82 VAL A N 1
ATOM 638 C CA . VAL A 1 82 ? 10.568 4.633 -9.401 1.00 87.12 82 VAL A CA 1
ATOM 639 C C . VAL A 1 82 ? 9.120 4.155 -9.361 1.00 87.12 82 VAL A C 1
ATOM 641 O O . VAL A 1 82 ? 8.230 4.913 -9.739 1.00 87.12 82 VAL A O 1
ATOM 644 N N . ASN A 1 83 ? 8.856 2.933 -8.899 1.00 91.12 83 ASN A N 1
ATOM 645 C CA . ASN A 1 83 ? 7.530 2.330 -9.015 1.00 91.12 83 ASN A CA 1
ATOM 646 C C . ASN A 1 83 ? 6.636 2.464 -7.767 1.00 91.12 83 ASN A C 1
ATOM 648 O O . ASN A 1 83 ? 5.509 1.976 -7.795 1.00 91.12 83 ASN A O 1
ATOM 652 N N . CYS A 1 84 ? 7.050 3.178 -6.714 1.00 92.12 84 CYS A N 1
ATOM 653 C CA . CYS A 1 84 ? 6.301 3.222 -5.440 1.00 92.12 84 CYS A CA 1
ATOM 654 C C . CYS A 1 84 ? 4.848 3.694 -5.593 1.00 92.12 84 CYS A C 1
ATOM 656 O O . CYS A 1 84 ? 3.941 3.126 -4.991 1.00 92.12 84 CYS A O 1
ATOM 658 N N . GLY A 1 85 ? 4.587 4.653 -6.488 1.00 92.94 85 GLY A N 1
ATOM 659 C CA . GLY A 1 85 ? 3.221 5.071 -6.816 1.00 92.94 85 GLY A CA 1
ATOM 660 C C . GLY A 1 85 ? 2.375 3.971 -7.472 1.00 92.94 85 GLY A C 1
ATOM 661 O O . GLY A 1 85 ? 1.183 3.874 -7.190 1.00 92.94 85 GLY A O 1
ATOM 662 N N . PHE A 1 86 ? 2.974 3.111 -8.302 1.00 94.50 86 PHE A N 1
ATOM 663 C CA . PHE A 1 86 ? 2.281 1.954 -8.878 1.00 94.50 86 PHE A CA 1
ATOM 664 C C . PHE A 1 86 ? 2.002 0.890 -7.816 1.00 94.50 86 PHE A C 1
ATOM 666 O O . PHE A 1 86 ? 0.891 0.372 -7.781 1.00 94.50 86 PHE A O 1
ATOM 673 N N . HIS A 1 87 ? 2.947 0.622 -6.908 1.00 95.38 87 HIS A N 1
ATOM 674 C CA . HIS A 1 87 ? 2.717 -0.291 -5.782 1.00 95.38 87 HIS A CA 1
ATOM 675 C C . HIS A 1 87 ? 1.554 0.177 -4.891 1.00 95.38 87 HIS A C 1
ATOM 677 O O . HIS A 1 87 ? 0.707 -0.633 -4.526 1.00 95.38 87 HIS A O 1
ATOM 683 N N . VAL A 1 88 ? 1.442 1.481 -4.606 1.00 95.75 88 VAL A N 1
ATOM 684 C CA . VAL A 1 88 ? 0.295 2.045 -3.867 1.00 95.75 88 VAL A CA 1
ATOM 685 C C . VAL A 1 88 ? -1.034 1.756 -4.568 1.00 95.75 88 VAL A C 1
ATOM 687 O O . VAL A 1 88 ? -1.982 1.303 -3.928 1.00 95.75 88 VAL A O 1
ATOM 690 N N . VAL A 1 89 ? -1.117 1.992 -5.880 1.00 94.94 89 VAL A N 1
ATOM 691 C CA . VAL A 1 89 ? -2.350 1.751 -6.648 1.00 94.94 89 VAL A CA 1
ATOM 692 C C . VAL A 1 89 ? -2.685 0.260 -6.708 1.00 94.94 89 VAL A C 1
ATOM 694 O O . VAL A 1 89 ? -3.842 -0.102 -6.521 1.00 94.94 89 VAL A O 1
ATOM 697 N N . LEU A 1 90 ? -1.688 -0.600 -6.915 1.00 95.50 90 LEU A N 1
ATOM 698 C CA . LEU A 1 90 ? -1.877 -2.048 -7.020 1.00 95.50 90 LEU A CA 1
ATOM 699 C C . LEU A 1 90 ? -2.287 -2.673 -5.686 1.00 95.50 90 LEU A C 1
ATOM 701 O O . LEU A 1 90 ? -3.175 -3.524 -5.668 1.00 95.50 90 LEU A O 1
ATOM 705 N N . ASN A 1 91 ? -1.726 -2.210 -4.566 1.00 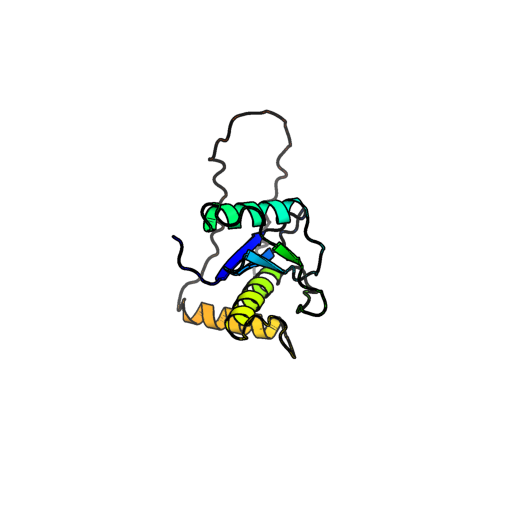95.38 91 ASN A N 1
ATOM 706 C CA . ASN A 1 91 ? -2.164 -2.631 -3.236 1.00 95.38 91 ASN A CA 1
ATOM 707 C C . ASN A 1 91 ? -3.616 -2.213 -2.978 1.00 95.38 91 ASN A C 1
ATOM 709 O O . ASN A 1 91 ? -4.410 -3.022 -2.505 1.00 95.38 91 ASN A O 1
ATOM 713 N N . ALA A 1 92 ? -3.989 -0.980 -3.332 1.00 95.94 92 ALA A N 1
ATOM 714 C CA . ALA A 1 92 ? -5.362 -0.500 -3.202 1.00 95.94 92 ALA A CA 1
ATOM 715 C C . ALA A 1 92 ? -6.348 -1.303 -4.073 1.00 95.94 92 ALA A C 1
ATOM 717 O O . ALA A 1 92 ? -7.394 -1.729 -3.587 1.00 95.94 92 ALA A O 1
ATOM 718 N N . GLU A 1 93 ? -6.014 -1.534 -5.345 1.00 94.56 93 GLU A N 1
ATOM 719 C CA . GLU A 1 93 ? -6.820 -2.332 -6.277 1.00 94.56 93 GLU A CA 1
ATOM 720 C C . GLU A 1 93 ? -6.993 -3.767 -5.765 1.00 94.56 93 GLU A C 1
ATOM 722 O O . GLU A 1 93 ? -8.118 -4.253 -5.654 1.00 94.56 93 GLU A O 1
ATOM 727 N N . SER A 1 94 ? -5.895 -4.420 -5.383 1.00 91.88 94 SER A N 1
ATOM 728 C CA . SER A 1 94 ? -5.901 -5.806 -4.909 1.00 91.88 94 SER A CA 1
ATOM 729 C C . SER A 1 94 ? -6.685 -5.954 -3.613 1.00 91.88 94 SER A C 1
ATOM 731 O O . SER A 1 94 ? -7.533 -6.836 -3.517 1.00 91.88 94 SER A O 1
ATOM 733 N N . TYR A 1 95 ? -6.492 -5.042 -2.654 1.00 94.38 95 TYR A N 1
ATOM 734 C CA . TYR A 1 95 ? -7.258 -5.025 -1.410 1.00 94.38 95 TYR A CA 1
ATOM 735 C C . TYR A 1 95 ? -8.770 -4.995 -1.689 1.00 94.38 95 TYR A C 1
ATOM 737 O O . TYR A 1 95 ? -9.527 -5.782 -1.118 1.00 94.38 95 TYR A O 1
ATOM 745 N N . LEU A 1 96 ? -9.208 -4.116 -2.596 1.00 91.94 96 LEU A N 1
ATOM 746 C CA . LEU A 1 96 ? -10.622 -3.951 -2.935 1.00 91.94 96 LEU A CA 1
ATOM 747 C C . LEU A 1 96 ? -11.203 -5.148 -3.700 1.00 91.94 96 LEU A C 1
ATOM 749 O O . LEU A 1 96 ? -12.364 -5.492 -3.490 1.00 91.94 96 LEU A O 1
ATOM 753 N N . LEU A 1 97 ? -10.430 -5.767 -4.594 1.00 89.75 97 LEU A N 1
ATOM 754 C CA . LEU A 1 97 ? -10.909 -6.863 -5.442 1.00 89.75 97 LEU A CA 1
ATOM 755 C C . LEU A 1 97 ? -10.798 -8.240 -4.776 1.00 89.75 97 LEU A C 1
ATOM 757 O O . LEU A 1 97 ? -11.594 -9.129 -5.079 1.00 89.75 97 LEU A O 1
ATOM 761 N N . ASN A 1 98 ? -9.851 -8.411 -3.853 1.00 89.12 98 ASN A N 1
ATOM 762 C CA . ASN A 1 98 ? -9.466 -9.711 -3.304 1.00 89.12 98 ASN A CA 1
ATOM 763 C C . ASN A 1 98 ? -9.755 -9.830 -1.799 1.00 89.12 98 ASN A C 1
ATOM 765 O O . ASN A 1 98 ? -9.035 -10.524 -1.083 1.00 89.12 98 ASN A O 1
ATOM 769 N N . ASN A 1 99 ? -10.807 -9.167 -1.302 1.00 86.00 99 ASN A N 1
ATOM 770 C CA . ASN A 1 99 ? -11.235 -9.224 0.104 1.00 86.00 99 ASN A CA 1
ATOM 771 C C . ASN A 1 99 ? -10.094 -8.939 1.099 1.00 86.00 99 ASN A C 1
ATOM 773 O O . ASN A 1 99 ? -9.904 -9.669 2.072 1.00 86.00 99 ASN A O 1
ATOM 777 N N . GLY A 1 100 ? -9.312 -7.895 0.830 1.00 86.94 100 GLY A N 1
ATOM 778 C CA . GLY A 1 100 ? -8.212 -7.456 1.684 1.00 86.94 100 GLY A CA 1
ATOM 779 C C . GLY A 1 100 ? -6.852 -8.093 1.389 1.00 86.94 100 GLY A C 1
ATOM 780 O O . GLY A 1 100 ? -5.843 -7.646 1.934 1.00 86.94 100 GLY A O 1
ATOM 781 N N . VAL A 1 101 ? -6.783 -9.092 0.503 1.00 87.75 101 VAL A N 1
ATOM 782 C CA . VAL A 1 101 ? -5.509 -9.692 0.082 1.00 87.75 101 VAL A CA 1
ATOM 783 C C . VAL A 1 101 ? -4.817 -8.783 -0.933 1.00 87.75 101 VAL A C 1
ATOM 785 O O . VAL A 1 101 ? -5.358 -8.488 -1.995 1.00 87.75 101 VAL A O 1
ATOM 788 N N . THR A 1 102 ? -3.600 -8.350 -0.612 1.00 90.12 102 THR A N 1
ATOM 789 C CA . THR A 1 102 ? -2.825 -7.427 -1.462 1.00 90.12 102 THR A CA 1
ATOM 790 C C . THR A 1 102 ? -1.673 -8.093 -2.196 1.00 90.12 102 THR A C 1
ATOM 792 O O . THR A 1 102 ? -1.306 -7.625 -3.267 1.00 90.12 102 THR A O 1
ATOM 795 N N . PHE A 1 103 ? -1.148 -9.202 -1.669 1.00 91.31 103 PHE A 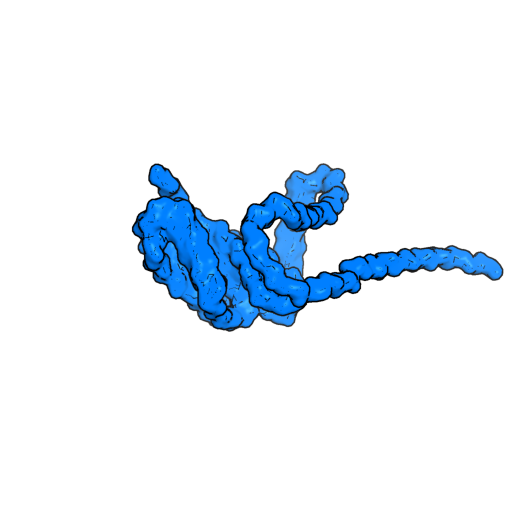N 1
ATOM 796 C CA . PHE A 1 103 ? -0.113 -9.972 -2.340 1.00 91.31 103 PHE A CA 1
ATOM 797 C C . PHE A 1 103 ? -0.633 -10.545 -3.663 1.00 91.31 103 PHE A C 1
ATOM 799 O O . PHE A 1 103 ? -1.596 -11.318 -3.694 1.00 91.31 103 PHE A O 1
ATOM 806 N N . LEU A 1 104 ? 0.034 -10.182 -4.753 1.00 87.50 104 LEU A N 1
ATOM 807 C CA . LEU A 1 104 ? -0.220 -10.698 -6.088 1.00 87.50 104 LEU A CA 1
ATOM 808 C C . LEU A 1 104 ? 0.754 -11.832 -6.396 1.00 87.50 104 LEU A C 1
ATOM 810 O O . LEU A 1 104 ? 1.974 -11.645 -6.417 1.00 87.50 104 LEU A O 1
ATOM 814 N N . ASP A 1 105 ? 0.207 -13.013 -6.664 1.00 84.88 105 ASP A N 1
ATOM 815 C CA . ASP A 1 105 ? 0.988 -14.136 -7.169 1.00 84.88 105 ASP A CA 1
ATOM 816 C C . ASP A 1 105 ? 1.466 -13.852 -8.605 1.00 84.88 105 ASP A C 1
ATOM 818 O O . ASP A 1 105 ? 0.773 -13.197 -9.384 1.00 84.88 105 ASP A O 1
ATOM 822 N N . HIS A 1 106 ? 2.662 -14.329 -8.959 1.00 85.94 106 HIS A N 1
ATOM 823 C CA . HIS A 1 106 ? 3.310 -14.061 -10.254 1.00 85.94 106 HIS A CA 1
ATOM 824 C C . HIS A 1 106 ? 3.427 -12.562 -10.621 1.00 85.94 106 HIS A C 1
ATOM 826 O O . HIS A 1 106 ? 3.410 -12.199 -11.800 1.00 85.94 106 HIS A O 1
ATOM 832 N N . PHE A 1 107 ? 3.568 -11.688 -9.621 1.00 88.44 107 PHE A N 1
ATOM 833 C CA . PHE A 1 107 ? 3.661 -10.241 -9.808 1.00 88.44 107 PHE A CA 1
ATOM 834 C C . PHE A 1 107 ? 4.793 -9.815 -10.753 1.00 88.44 107 PHE A C 1
ATOM 836 O O . PHE A 1 107 ? 5.952 -10.205 -10.596 1.00 88.44 107 PHE A O 1
ATOM 843 N N . ASN A 1 108 ? 4.460 -8.941 -11.705 1.00 89.81 108 ASN A N 1
ATOM 844 C CA . ASN A 1 108 ? 5.414 -8.303 -12.602 1.00 89.81 108 ASN A CA 1
ATOM 845 C C . ASN A 1 108 ? 5.077 -6.812 -12.743 1.00 89.81 108 ASN A C 1
ATOM 847 O O . ASN A 1 108 ? 4.111 -6.441 -13.412 1.00 89.81 108 ASN A O 1
ATOM 851 N N . ILE A 1 109 ? 5.900 -5.956 -12.135 1.00 90.75 109 ILE A N 1
ATOM 852 C CA . ILE A 1 109 ? 5.641 -4.512 -12.078 1.00 90.75 109 ILE A CA 1
ATOM 853 C C . ILE A 1 109 ? 5.590 -3.849 -13.461 1.00 90.75 109 ILE A C 1
ATOM 855 O O . ILE A 1 109 ? 4.785 -2.948 -13.672 1.00 90.75 109 ILE A O 1
ATOM 859 N N . ASP A 1 110 ? 6.392 -4.298 -14.429 1.00 88.62 110 ASP A N 1
ATOM 860 C CA . ASP A 1 110 ? 6.376 -3.724 -15.778 1.00 88.62 110 ASP A CA 1
ATOM 861 C C . ASP A 1 110 ? 5.052 -4.003 -16.500 1.00 88.62 110 ASP A C 1
ATOM 863 O O . ASP A 1 110 ? 4.513 -3.116 -17.167 1.00 88.62 110 ASP A O 1
ATOM 867 N N . THR A 1 111 ? 4.516 -5.213 -16.329 1.00 89.69 111 THR A N 1
ATOM 868 C CA . THR A 1 111 ? 3.229 -5.640 -16.895 1.00 89.69 111 THR A CA 1
ATOM 869 C C . THR A 1 111 ? 2.078 -4.860 -16.269 1.00 89.69 111 THR A C 1
ATOM 871 O O . THR A 1 111 ? 1.260 -4.283 -16.986 1.00 89.69 111 THR A O 1
ATOM 874 N N . GLU A 1 112 ? 2.055 -4.759 -14.939 1.00 92.00 112 GLU A N 1
ATOM 875 C CA . GLU A 1 112 ? 1.022 -4.016 -14.215 1.00 92.00 112 GLU A CA 1
ATOM 876 C C . GLU A 1 112 ? 1.072 -2.515 -14.514 1.00 92.00 112 GLU A C 1
ATOM 878 O O . GLU A 1 112 ? 0.045 -1.882 -14.768 1.00 92.00 112 GLU A O 1
ATOM 883 N N . ARG A 1 113 ? 2.276 -1.940 -14.586 1.00 91.06 113 ARG A N 1
ATOM 884 C CA . ARG A 1 113 ? 2.472 -0.551 -15.003 1.00 91.06 113 ARG A CA 1
ATOM 885 C C . ARG A 1 113 ? 1.944 -0.314 -16.416 1.00 91.06 113 ARG A C 1
ATOM 887 O O . ARG A 1 113 ? 1.256 0.680 -16.639 1.00 91.06 113 ARG A O 1
ATOM 894 N N . ALA A 1 114 ? 2.258 -1.195 -17.368 1.00 85.44 114 ALA A N 1
ATOM 895 C CA . ALA A 1 114 ? 1.768 -1.078 -18.739 1.00 85.44 114 ALA A CA 1
ATOM 896 C C . ALA A 1 114 ? 0.234 -1.131 -18.792 1.00 85.44 114 ALA A C 1
ATOM 898 O O . ALA A 1 114 ? -0.373 -0.262 -19.416 1.00 85.44 114 ALA A O 1
ATOM 899 N N . ARG A 1 115 ? -0.387 -2.068 -18.060 1.00 89.75 115 ARG A N 1
ATOM 900 C CA . ARG A 1 115 ? -1.848 -2.182 -17.927 1.00 89.75 115 ARG A CA 1
ATOM 901 C C . ARG A 1 115 ? -2.474 -0.898 -17.377 1.00 89.75 115 ARG A C 1
ATOM 903 O O . ARG A 1 115 ? -3.428 -0.382 -17.955 1.00 89.75 115 ARG A O 1
ATOM 910 N N . ILE A 1 116 ? -1.934 -0.354 -16.284 1.00 87.50 116 ILE A N 1
ATOM 911 C CA . ILE A 1 116 ? -2.444 0.882 -15.668 1.00 87.50 116 ILE A CA 1
ATOM 912 C C . ILE A 1 116 ? -2.332 2.060 -16.643 1.00 87.50 116 ILE A C 1
ATOM 914 O O . ILE A 1 116 ? -3.285 2.823 -16.808 1.00 87.50 116 ILE A O 1
ATOM 918 N N . LEU A 1 117 ? -1.187 2.213 -17.315 1.00 87.88 117 LEU A N 1
ATOM 919 C CA . LEU A 1 117 ? -0.977 3.292 -18.282 1.00 87.88 117 LEU A CA 1
ATOM 920 C C . LEU A 1 117 ? -1.892 3.160 -19.506 1.00 87.88 117 LEU A C 1
ATOM 922 O O . LEU A 1 117 ? -2.407 4.172 -19.982 1.00 87.88 117 LEU A O 1
ATOM 926 N N . GLU A 1 118 ? -2.141 1.941 -19.988 1.00 85.12 118 GLU A N 1
ATOM 927 C CA . GLU A 1 118 ? -3.089 1.677 -21.072 1.00 85.12 118 GLU A CA 1
ATOM 928 C C . GLU A 1 118 ? -4.507 2.109 -20.677 1.00 85.12 118 GLU A C 1
ATOM 930 O O . GLU A 1 118 ? -5.137 2.885 -21.400 1.00 85.12 118 GLU A O 1
ATOM 935 N N . ILE A 1 119 ? -4.974 1.714 -19.488 1.00 83.62 119 ILE A N 1
ATOM 936 C CA . ILE A 1 119 ? -6.280 2.120 -18.948 1.00 83.62 119 ILE A CA 1
ATOM 937 C C . ILE A 1 119 ? -6.381 3.651 -18.865 1.00 83.62 119 ILE A C 1
ATOM 939 O O . ILE A 1 119 ? -7.346 4.239 -19.358 1.00 83.62 119 ILE A O 1
ATOM 943 N N . LEU A 1 120 ? -5.371 4.317 -18.293 1.00 85.25 120 LEU A N 1
ATOM 944 C CA . LEU A 1 120 ? -5.337 5.779 -18.188 1.00 85.25 120 LEU A CA 1
ATOM 945 C C . LEU A 1 120 ? -5.352 6.458 -19.563 1.00 85.25 120 LEU A C 1
ATOM 947 O O . LEU A 1 120 ? -6.048 7.457 -19.749 1.00 85.25 120 LEU A O 1
ATOM 951 N N . SER A 1 121 ? -4.629 5.904 -20.539 1.00 81.88 121 SER A N 1
ATOM 952 C CA . SER A 1 121 ? -4.622 6.417 -21.912 1.00 81.88 121 SER A CA 1
ATOM 953 C C . SER A 1 121 ? -5.990 6.282 -22.590 1.00 81.88 121 SER A C 1
ATOM 955 O O . SER A 1 121 ? -6.407 7.189 -23.311 1.00 81.88 121 SER A O 1
ATOM 957 N N . GLY A 1 122 ? -6.734 5.213 -22.285 1.00 79.25 122 GLY A N 1
ATOM 958 C CA . GLY A 1 122 ? -8.099 4.995 -22.763 1.00 79.25 122 GLY A CA 1
ATOM 959 C C . GLY A 1 122 ? -9.107 6.014 -22.222 1.00 79.25 122 GLY A C 1
ATOM 960 O O . GLY A 1 122 ? -10.054 6.368 -22.924 1.00 79.25 122 GLY A O 1
ATOM 961 N N . TYR A 1 123 ? -8.884 6.542 -21.014 1.00 76.38 123 TYR A N 1
ATOM 962 C CA . TYR A 1 123 ? -9.684 7.635 -20.440 1.00 76.38 123 TYR A CA 1
ATOM 963 C C . TYR A 1 123 ? -9.266 9.026 -20.922 1.00 76.38 123 TYR A C 1
ATOM 965 O O . TYR A 1 123 ? -10.038 9.980 -20.805 1.00 76.38 123 TYR A O 1
ATOM 973 N N . LEU A 1 124 ? -8.061 9.157 -21.480 1.00 70.31 124 LEU A N 1
ATOM 974 C CA . LEU A 1 124 ? -7.507 10.418 -21.968 1.00 70.31 124 LEU A CA 1
ATOM 975 C C . LEU A 1 124 ? -7.194 10.360 -23.471 1.00 70.31 124 LEU A C 1
ATOM 977 O O . LEU A 1 124 ? -6.094 10.763 -23.871 1.00 70.31 124 LEU A O 1
ATOM 981 N N . PRO A 1 125 ? -8.139 9.917 -24.331 1.00 53.88 125 PRO A N 1
ATOM 982 C CA . PRO A 1 125 ? -7.876 9.828 -25.755 1.00 53.88 125 PRO A CA 1
ATOM 983 C C . PRO A 1 125 ? -7.591 11.244 -26.270 1.00 53.88 125 PRO A C 1
ATOM 985 O O . PRO A 1 125 ? -8.454 12.121 -26.236 1.00 53.88 125 PRO A O 1
ATOM 988 N N . ASN A 1 126 ? -6.358 11.471 -26.728 1.00 53.69 126 ASN A N 1
ATOM 989 C CA . ASN A 1 126 ? -5.847 12.724 -27.306 1.00 53.69 126 ASN A CA 1
ATOM 990 C C . ASN A 1 126 ? -5.403 13.841 -26.347 1.00 53.69 126 ASN A C 1
ATOM 992 O O . ASN A 1 126 ? -5.251 14.981 -26.793 1.00 53.69 126 ASN A O 1
ATOM 996 N N . ARG A 1 127 ? -5.124 13.573 -25.066 1.00 51.03 127 ARG A N 1
ATOM 997 C CA . ARG A 1 127 ? -4.347 14.535 -24.266 1.00 51.03 127 ARG A CA 1
ATOM 998 C C . ARG A 1 127 ? -2.893 14.091 -24.218 1.00 51.03 127 ARG A C 1
ATOM 1000 O O . ARG A 1 127 ? -2.569 13.100 -23.577 1.00 51.03 127 ARG A O 1
ATOM 1007 N N . ASN A 1 128 ? -2.006 14.881 -24.826 1.00 50.81 128 ASN A N 1
ATOM 1008 C CA . ASN A 1 128 ? -0.663 15.043 -24.278 1.00 50.81 128 ASN A CA 1
ATOM 1009 C C . ASN A 1 128 ? -0.868 15.543 -22.846 1.00 50.81 128 ASN A C 1
ATOM 1011 O O . ASN A 1 128 ? -1.055 16.741 -22.630 1.00 50.81 128 ASN A O 1
ATOM 1015 N N . VAL A 1 129 ? -0.959 14.624 -21.883 1.00 48.38 129 VAL A N 1
ATOM 1016 C CA . VAL A 1 129 ? -1.042 14.965 -20.466 1.00 48.38 129 VAL A CA 1
ATOM 1017 C C . VAL A 1 129 ? 0.336 15.479 -20.097 1.00 48.38 129 VAL A C 1
ATOM 1019 O O . VAL A 1 129 ? 1.200 14.746 -19.629 1.00 48.38 129 VAL A O 1
ATOM 1022 N N . GLN A 1 130 ? 0.578 16.748 -20.401 1.00 43.50 130 GLN A N 1
ATOM 1023 C CA . GLN A 1 130 ? 1.737 17.438 -19.892 1.00 43.50 130 GLN A CA 1
ATOM 1024 C C . GLN A 1 130 ? 1.528 17.495 -18.382 1.00 43.50 130 GLN A C 1
ATOM 1026 O O . GLN A 1 130 ? 0.593 18.138 -17.904 1.00 43.50 130 GLN A O 1
ATOM 1031 N N . TYR A 1 131 ? 2.341 16.745 -17.639 1.00 43.59 131 TYR A N 1
ATOM 1032 C CA . TYR A 1 131 ? 2.412 16.900 -16.198 1.00 43.59 131 TYR A CA 1
ATOM 1033 C C . TYR A 1 131 ? 2.783 18.358 -15.930 1.00 43.59 131 TYR A C 1
ATOM 1035 O O . TYR A 1 131 ? 3.901 18.784 -16.218 1.00 43.59 131 TYR A O 1
ATOM 1043 N N . ILE A 1 132 ? 1.815 19.136 -15.455 1.00 42.56 132 ILE A N 1
ATOM 1044 C CA . ILE A 1 132 ? 2.061 20.444 -14.865 1.00 42.56 132 ILE A CA 1
ATOM 1045 C C . ILE A 1 132 ? 2.196 20.142 -13.374 1.00 42.56 132 ILE A C 1
ATOM 1047 O O . ILE A 1 132 ? 1.178 19.839 -12.742 1.00 42.56 132 ILE A O 1
ATOM 1051 N N . PRO A 1 133 ? 3.419 20.144 -12.808 1.00 36.81 133 PRO A N 1
ATOM 1052 C CA . PRO A 1 133 ? 3.570 20.034 -11.369 1.00 36.81 133 PRO A CA 1
ATOM 1053 C C . PRO A 1 133 ? 2.701 21.116 -10.734 1.00 36.81 133 PRO A C 1
ATOM 1055 O O . PRO A 1 133 ? 2.746 22.269 -11.172 1.00 36.81 133 PRO A O 1
ATOM 1058 N N . ARG A 1 134 ? 1.915 20.776 -9.706 1.00 32.50 134 ARG A N 1
ATOM 1059 C CA . ARG A 1 134 ? 1.395 21.833 -8.837 1.00 32.50 134 ARG A CA 1
ATOM 1060 C C . ARG A 1 134 ? 2.623 22.483 -8.219 1.00 32.50 134 ARG A C 1
ATOM 1062 O O . ARG A 1 134 ? 3.322 21.850 -7.433 1.00 32.50 134 ARG A O 1
ATOM 1069 N N . LEU A 1 135 ? 2.928 23.704 -8.647 1.00 32.12 135 LEU A N 1
ATOM 1070 C CA . LEU A 1 135 ? 3.878 24.534 -7.931 1.00 32.12 135 LEU A CA 1
ATOM 1071 C C . LEU A 1 135 ? 3.320 24.655 -6.513 1.00 32.12 135 LEU A C 1
ATOM 1073 O O . LEU A 1 135 ? 2.148 24.994 -6.346 1.00 32.12 135 LEU A O 1
ATOM 1077 N N . TYR A 1 136 ? 4.125 24.304 -5.512 1.00 32.72 136 TYR A N 1
ATOM 1078 C CA . TYR A 1 136 ? 3.853 24.727 -4.147 1.00 32.72 136 TYR A CA 1
ATOM 1079 C C . TYR A 1 136 ? 3.786 26.254 -4.191 1.00 32.72 136 TYR A C 1
ATOM 1081 O O . TYR A 1 136 ? 4.809 26.920 -4.347 1.00 32.72 136 TYR A O 1
ATOM 1089 N N . GLU A 1 137 ? 2.583 26.817 -4.145 1.00 37.00 137 GLU A N 1
ATOM 1090 C CA . GLU A 1 137 ? 2.448 28.212 -3.769 1.00 37.00 137 GLU A CA 1
ATOM 1091 C C . GLU A 1 137 ? 2.781 28.264 -2.276 1.00 37.00 137 GLU A C 1
ATOM 1093 O O . GLU A 1 137 ? 2.004 27.801 -1.445 1.00 37.00 137 GLU A O 1
ATOM 1098 N N . ASP A 1 138 ? 3.975 28.775 -1.962 1.00 37.84 138 ASP A N 1
ATOM 1099 C CA . ASP A 1 138 ? 4.468 29.171 -0.630 1.00 37.84 138 ASP A CA 1
ATOM 1100 C C . ASP A 1 138 ? 3.569 30.291 -0.025 1.00 37.84 138 ASP A C 1
ATOM 1102 O O . ASP A 1 138 ? 4.059 31.341 0.382 1.00 37.84 138 ASP A O 1
ATOM 1106 N N . ASN A 1 139 ? 2.239 30.126 -0.006 1.00 37.75 139 ASN A N 1
ATOM 1107 C CA . ASN A 1 139 ? 1.285 31.166 0.404 1.00 37.75 139 ASN A CA 1
ATOM 1108 C C . ASN A 1 139 ? 0.360 30.788 1.567 1.00 37.75 139 ASN A C 1
ATOM 1110 O O . ASN A 1 139 ? -0.465 31.616 1.951 1.00 37.75 139 ASN A O 1
ATOM 1114 N N . ASP A 1 140 ? 0.550 29.638 2.213 1.00 33.31 140 ASP A N 1
ATOM 1115 C CA . ASP A 1 140 ? 0.087 29.494 3.595 1.00 33.31 140 ASP A CA 1
ATOM 1116 C C . ASP A 1 140 ? 1.187 30.007 4.526 1.00 33.31 140 ASP A C 1
ATOM 1118 O O . ASP A 1 140 ? 2.044 29.276 5.024 1.00 33.31 140 ASP A O 1
ATOM 1122 N N . VAL A 1 141 ? 1.160 31.325 4.731 1.00 33.62 141 VAL A N 1
ATOM 1123 C CA . VAL A 1 141 ? 1.837 31.996 5.840 1.00 33.62 141 VAL A CA 1
ATOM 1124 C C . VAL A 1 141 ? 1.245 31.440 7.137 1.00 33.62 141 VAL A C 1
ATOM 1126 O O . VAL A 1 141 ? 0.268 31.965 7.666 1.00 33.62 141 VAL A O 1
ATOM 1129 N N . ILE A 1 142 ? 1.838 30.367 7.658 1.00 33.50 142 ILE A N 1
ATOM 1130 C CA . ILE A 1 142 ? 1.763 30.051 9.081 1.00 33.50 142 ILE A CA 1
ATOM 1131 C C . ILE A 1 142 ? 2.951 30.752 9.727 1.00 33.50 142 ILE A C 1
ATOM 1133 O O . ILE A 1 142 ? 4.102 30.386 9.521 1.00 33.50 142 ILE A O 1
ATOM 1137 N N . ASP A 1 143 ? 2.596 31.828 10.418 1.00 33.00 143 ASP A N 1
ATOM 1138 C CA . ASP A 1 143 ? 3.315 32.585 11.433 1.00 33.00 143 ASP A CA 1
ATOM 1139 C C . ASP A 1 143 ? 4.841 32.394 11.555 1.00 33.00 143 ASP A C 1
ATOM 1141 O O . ASP A 1 143 ? 5.387 31.339 11.873 1.00 33.00 143 ASP A O 1
ATOM 1145 N N . SER A 1 144 ? 5.513 33.520 11.353 1.00 41.00 144 SER A N 1
ATOM 1146 C CA . SER A 1 144 ? 6.937 33.775 11.501 1.00 41.00 144 SER A CA 1
ATOM 1147 C C . SER A 1 144 ? 7.620 33.071 12.677 1.00 41.00 144 SER A C 1
ATOM 1149 O O . SER A 1 144 ? 7.331 33.395 13.820 1.00 41.00 144 SER A O 1
ATOM 1151 N N . HIS A 1 145 ? 8.658 32.270 12.408 1.00 31.09 145 HIS A N 1
ATOM 1152 C CA . HIS A 1 145 ? 9.873 32.195 13.235 1.00 31.09 145 HIS A CA 1
ATOM 1153 C C . HIS A 1 145 ? 11.105 32.078 12.312 1.00 31.09 145 HIS A C 1
ATOM 1155 O O . HIS A 1 145 ? 11.106 31.253 11.398 1.00 31.09 145 HIS A O 1
ATOM 1161 N N . PRO A 1 146 ? 12.143 32.920 12.482 1.00 37.84 146 PRO A N 1
ATOM 1162 C CA . PRO A 1 146 ? 13.243 33.000 11.535 1.00 37.84 146 PRO A CA 1
ATOM 1163 C C . PRO A 1 146 ? 14.272 31.923 11.862 1.00 37.84 146 PRO A C 1
ATOM 1165 O O . PRO A 1 146 ? 14.718 31.851 13.000 1.00 37.84 146 PRO A O 1
ATOM 1168 N N . ASN A 1 147 ? 14.701 31.140 10.874 1.00 34.72 147 ASN A N 1
ATOM 1169 C CA . ASN A 1 147 ? 16.095 30.713 10.800 1.00 34.72 147 ASN A CA 1
ATOM 1170 C C . ASN A 1 147 ? 16.471 30.341 9.365 1.00 34.72 147 ASN A C 1
ATOM 1172 O O . ASN A 1 147 ? 15.856 29.494 8.725 1.00 34.72 147 ASN A O 1
ATOM 1176 N N . ASN A 1 148 ? 17.493 31.043 8.885 1.00 43.75 148 ASN A N 1
ATOM 1177 C CA . ASN A 1 148 ? 18.107 30.915 7.575 1.00 43.75 148 ASN A CA 1
ATOM 1178 C C . ASN A 1 148 ? 18.510 29.467 7.275 1.00 43.75 148 ASN A C 1
ATOM 1180 O O . ASN A 1 148 ? 19.372 28.917 7.959 1.00 43.75 148 ASN A O 1
ATOM 1184 N N . VAL A 1 149 ? 17.979 28.909 6.191 1.00 37.06 149 VAL A N 1
ATOM 1185 C CA . VAL A 1 149 ? 18.629 27.820 5.457 1.00 37.06 149 VAL A CA 1
ATOM 1186 C C . VAL A 1 149 ? 18.558 28.181 3.976 1.00 37.06 149 VAL A C 1
ATOM 1188 O O . VAL A 1 149 ? 17.476 28.393 3.429 1.00 37.06 149 VAL A O 1
ATOM 1191 N N . GLU A 1 150 ? 19.721 28.337 3.346 1.00 35.91 150 GLU A N 1
ATOM 1192 C CA . GLU A 1 150 ? 19.855 28.619 1.915 1.00 35.91 150 GLU A CA 1
ATOM 1193 C C . GLU A 1 150 ? 19.136 27.540 1.085 1.00 35.91 150 GLU A C 1
ATOM 1195 O O . GLU A 1 150 ? 19.396 26.347 1.244 1.00 35.91 150 GLU A O 1
ATOM 1200 N N . LYS A 1 151 ? 18.232 27.955 0.183 1.00 34.16 151 LYS A N 1
ATOM 1201 C CA . LYS A 1 151 ? 17.603 27.064 -0.809 1.00 34.16 151 LYS A CA 1
ATOM 1202 C C . LYS A 1 151 ? 18.679 26.597 -1.812 1.00 34.16 151 LYS A C 1
ATOM 1204 O O . LYS A 1 151 ? 19.269 27.455 -2.472 1.00 34.16 151 LYS A O 1
ATOM 1209 N N . PRO A 1 152 ? 18.917 25.286 -2.006 1.00 31.19 152 PRO A N 1
ATOM 1210 C CA . PRO A 1 152 ? 19.763 24.815 -3.096 1.00 31.19 152 PRO A CA 1
ATOM 1211 C C . PRO A 1 152 ? 19.031 24.968 -4.438 1.00 31.19 152 PRO A C 1
ATOM 1213 O O . PRO A 1 152 ? 17.870 24.584 -4.586 1.00 31.19 152 PRO A O 1
ATOM 1216 N N . SER A 1 153 ? 19.714 25.549 -5.425 1.00 32.34 153 SER A N 1
ATOM 1217 C CA . SER A 1 153 ? 19.207 25.757 -6.779 1.00 32.34 153 SER A CA 1
ATOM 1218 C C . SER A 1 153 ? 19.397 24.501 -7.633 1.00 32.34 153 SER A C 1
ATOM 1220 O O . SER A 1 153 ? 20.517 24.116 -7.953 1.00 32.34 153 SER A O 1
ATOM 1222 N N . PHE A 1 154 ? 18.301 23.883 -8.069 1.00 34.22 154 PHE A N 1
ATOM 1223 C CA . PHE A 1 154 ? 18.343 22.871 -9.125 1.00 34.22 154 PHE A CA 1
ATOM 1224 C C . PHE A 1 154 ? 17.241 23.136 -10.151 1.00 34.22 154 PHE A C 1
ATOM 1226 O O . PHE A 1 154 ? 16.078 22.802 -9.950 1.00 34.22 154 PHE A O 1
ATOM 1233 N N . LEU A 1 155 ? 17.633 23.740 -11.274 1.00 30.50 155 LEU A N 1
ATOM 1234 C CA . LEU A 1 155 ? 16.923 23.599 -12.543 1.00 30.50 155 LEU A CA 1
ATOM 1235 C C . LEU A 1 155 ? 17.556 22.410 -13.289 1.00 30.50 155 LEU A C 1
ATOM 1237 O O . LEU A 1 155 ? 18.781 22.396 -13.440 1.00 30.50 155 LEU A O 1
ATOM 1241 N N . PRO A 1 156 ? 16.784 21.426 -13.781 1.00 34.34 156 PRO A N 1
ATOM 1242 C CA . PRO A 1 156 ? 17.327 20.399 -14.657 1.00 34.34 156 PRO A CA 1
ATOM 1243 C C . PRO A 1 156 ? 17.645 21.008 -16.029 1.00 34.34 156 PRO A C 1
ATOM 1245 O O . PRO A 1 156 ? 16.764 21.555 -16.693 1.00 34.34 156 PRO A O 1
ATOM 1248 N N . GLN A 1 157 ? 18.900 20.901 -16.476 1.00 33.88 157 GLN A N 1
ATOM 1249 C CA . GLN A 1 157 ? 19.259 21.180 -17.866 1.00 33.88 157 GLN A CA 1
ATOM 1250 C C . GLN A 1 157 ? 18.705 20.058 -18.753 1.00 33.88 157 GLN A C 1
ATOM 1252 O O . GLN A 1 157 ? 19.251 18.957 -18.804 1.00 33.88 157 GLN A O 1
ATOM 1257 N N . LEU A 1 158 ? 17.603 20.333 -19.449 1.00 34.00 158 LEU A N 1
ATOM 1258 C CA . LEU A 1 158 ? 17.133 19.505 -20.555 1.00 34.00 158 LEU A CA 1
ATOM 1259 C C . LEU A 1 158 ? 18.104 19.679 -21.730 1.00 34.00 158 LEU A C 1
ATOM 1261 O O . LEU A 1 158 ? 18.135 20.724 -22.377 1.00 34.00 158 LEU A O 1
ATOM 1265 N N . GLY A 1 159 ? 18.920 18.656 -21.984 1.00 33.22 159 GLY A N 1
ATOM 1266 C CA . GLY A 1 159 ? 19.799 18.597 -23.145 1.00 33.22 159 GLY A CA 1
ATOM 1267 C C . GLY A 1 159 ? 18.992 18.453 -24.434 1.00 33.22 159 GLY A C 1
ATOM 1268 O O . GLY A 1 159 ? 18.436 17.391 -24.710 1.00 33.22 159 GLY A O 1
ATOM 1269 N N . ALA A 1 160 ? 18.957 19.511 -25.240 1.00 34.50 160 ALA A N 1
ATOM 1270 C CA . ALA A 1 160 ? 18.565 19.420 -26.637 1.00 34.50 160 ALA A CA 1
ATOM 1271 C C . ALA A 1 160 ? 19.702 18.738 -27.419 1.00 34.50 160 ALA A C 1
ATOM 1273 O O . ALA A 1 160 ? 20.792 19.288 -27.559 1.00 34.50 160 ALA A O 1
ATOM 1274 N N . LYS A 1 161 ? 19.462 17.516 -27.909 1.00 37.69 161 LYS A N 1
ATOM 1275 C CA . LYS A 1 161 ? 20.254 16.939 -29.000 1.00 37.69 161 LYS A CA 1
ATOM 1276 C C . LYS A 1 161 ? 19.811 17.623 -30.290 1.00 37.69 161 LYS A C 1
ATOM 1278 O O . LYS A 1 161 ? 18.744 17.299 -30.804 1.00 37.69 161 LYS A O 1
ATOM 1283 N N . GLU A 1 162 ? 20.615 18.550 -30.795 1.00 38.09 162 GLU A N 1
ATOM 1284 C CA . GLU A 1 162 ? 20.483 19.006 -32.176 1.00 38.09 162 GLU A CA 1
ATOM 1285 C C . GLU A 1 162 ? 21.057 17.965 -33.140 1.00 38.09 162 GLU A C 1
ATOM 1287 O O . GLU A 1 162 ? 22.063 17.294 -32.894 1.00 38.09 162 GLU A O 1
ATOM 1292 N N . SER A 1 163 ? 20.300 17.800 -34.213 1.00 35.59 163 SER A N 1
ATOM 1293 C CA . SER A 1 163 ? 20.446 16.878 -35.321 1.00 35.59 163 SER A CA 1
ATOM 1294 C C . SER A 1 163 ? 21.622 17.221 -36.235 1.00 35.59 163 SER A C 1
ATOM 1296 O O . SER A 1 163 ? 22.010 18.372 -36.393 1.00 35.59 163 SER A O 1
ATOM 1298 N N . GLN A 1 164 ? 22.137 16.166 -36.859 1.00 36.03 164 GLN A N 1
ATOM 1299 C CA . GLN A 1 164 ? 23.128 16.135 -37.928 1.00 36.03 164 GLN A CA 1
ATOM 1300 C C . GLN A 1 164 ? 22.882 17.170 -39.038 1.00 36.03 164 GLN A C 1
ATOM 1302 O O . GLN A 1 164 ? 21.789 17.210 -39.594 1.00 36.03 164 GLN A O 1
ATOM 1307 N N . GLU A 1 165 ? 23.948 17.840 -39.480 1.00 33.84 165 GLU A N 1
ATOM 1308 C CA . GLU A 1 165 ? 24.138 18.153 -40.897 1.00 33.84 165 GLU A CA 1
ATOM 1309 C C . GLU A 1 165 ? 25.531 17.685 -41.331 1.00 33.84 165 GLU A C 1
ATOM 1311 O O . GLU A 1 165 ? 26.556 18.010 -40.732 1.00 33.84 165 GLU A O 1
ATOM 1316 N N . ILE A 1 166 ? 25.518 16.831 -42.351 1.00 38.91 166 ILE A N 1
ATOM 1317 C CA . ILE A 1 166 ? 26.664 16.346 -43.108 1.00 38.91 166 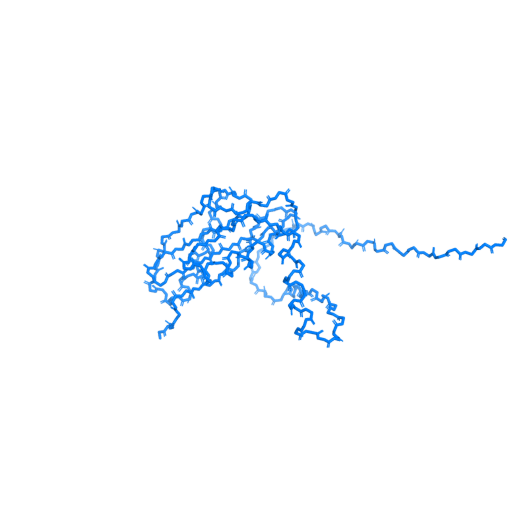ILE A CA 1
ATOM 1318 C C . ILE A 1 166 ? 26.791 17.285 -44.304 1.00 38.91 166 ILE A C 1
ATOM 1320 O O . ILE A 1 166 ? 25.838 17.365 -45.075 1.00 38.91 166 ILE A O 1
ATOM 1324 N N . HIS A 1 167 ? 27.951 17.919 -44.483 1.00 39.66 167 HIS A N 1
ATOM 1325 C CA . HIS A 1 167 ? 28.546 18.194 -45.794 1.00 39.66 167 HIS A CA 1
ATOM 1326 C C . HIS A 1 167 ? 30.047 18.453 -45.670 1.00 39.66 167 HIS A C 1
ATOM 1328 O O . HIS A 1 167 ? 30.448 19.230 -44.777 1.00 39.66 167 HIS A O 1
#

Radius of gyration: 20.32 Å; Cα contacts (8 Å, |Δi|>4): 158; chains: 1; bounding box: 50×48×64 Å

Solvent-accessible surface area (backbone atoms only — not comparable to full-atom values): 10790 Å² total; per-residue (Å²): 130,81,87,66,64,64,48,83,42,82,37,82,44,93,47,92,96,45,78,51,35,25,30,36,41,36,38,71,91,41,41,28,44,37,45,45,44,72,55,62,81,82,48,74,67,58,51,52,50,50,50,51,51,48,20,62,70,50,75,52,75,47,82,74,55,52,75,41,76,59,54,63,91,57,46,71,70,54,89,70,96,79,54,39,65,56,50,36,52,50,37,53,51,29,23,72,76,51,83,63,45,43,55,58,82,92,71,51,68,69,61,53,49,50,52,53,52,50,55,54,46,70,78,41,77,90,56,87,75,71,84,72,77,81,72,81,72,91,69,81,82,74,74,92,77,92,77,94,72,87,80,83,89,80,81,85,83,79,81,79,82,79,78,89,83,88,130